Protein AF-A0A838RE62-F1 (afdb_monomer)

Mean predicted aligned error: 5.09 Å

Foldseek 3Di:
DPDDDPLLVVLCVQLVPDPDPVSNVVSVVSSVVVCVVVCPDDDDDQDDDDDDDDPQWDDQDDDSPDPDSCPPVVRIDGHDD

Structure (mmCIF, N/CA/C/O backbone):
data_AF-A0A838RE62-F1
#
_entry.id   AF-A0A838RE62-F1
#
loop_
_atom_site.group_PDB
_atom_site.id
_atom_site.type_symbol
_atom_site.label_atom_id
_atom_site.label_alt_id
_atom_site.label_comp_id
_atom_site.label_asym_id
_atom_site.label_entity_id
_atom_site.label_seq_id
_atom_site.pdbx_PDB_ins_code
_atom_site.Cartn_x
_atom_site.Cartn_y
_atom_site.Cartn_z
_atom_site.occupancy
_atom_site.B_iso_or_equiv
_atom_site.auth_seq_id
_atom_site.auth_comp_id
_atom_site.auth_asym_id
_atom_site.auth_atom_id
_atom_site.pdbx_PDB_model_num
ATOM 1 N N . THR A 1 1 ? 20.458 -3.768 -1.737 1.00 66.94 1 THR A N 1
ATOM 2 C CA . THR A 1 1 ? 21.129 -4.263 -2.953 1.00 66.94 1 THR A CA 1
ATOM 3 C C . THR A 1 1 ? 21.785 -3.175 -3.793 1.00 66.94 1 THR A C 1
ATOM 5 O O . THR A 1 1 ? 22.444 -3.533 -4.752 1.00 66.94 1 THR A O 1
ATOM 8 N N . GLY A 1 2 ? 21.719 -1.880 -3.429 1.00 88.88 2 GLY A N 1
ATOM 9 C CA . GLY A 1 2 ? 22.405 -0.819 -4.196 1.00 88.88 2 GLY A CA 1
ATOM 10 C C . GLY A 1 2 ? 21.931 -0.704 -5.651 1.00 88.88 2 GLY A C 1
ATOM 11 O O . GLY A 1 2 ? 22.656 -0.188 -6.490 1.00 88.88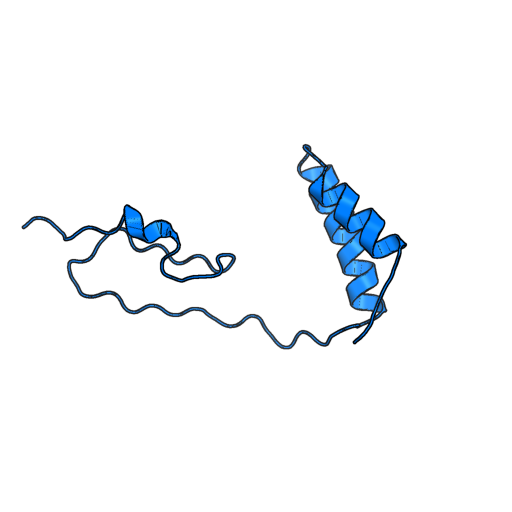 2 GLY A O 1
ATOM 12 N N . TRP A 1 3 ? 20.748 -1.249 -5.931 1.00 93.94 3 TRP A N 1
ATOM 13 C CA . TRP A 1 3 ? 20.169 -1.393 -7.255 1.00 93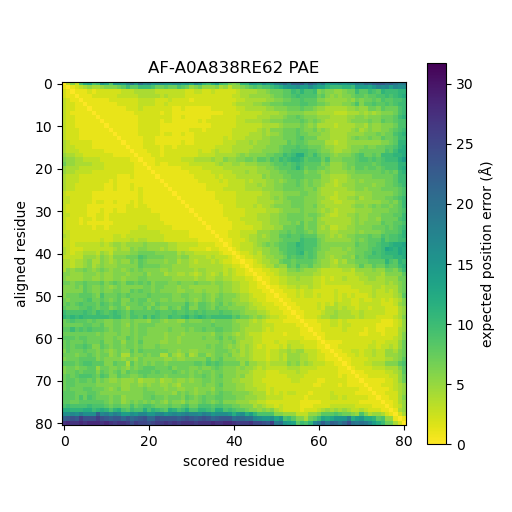.94 3 TRP A CA 1
ATOM 14 C C . TRP A 1 3 ? 19.585 -0.065 -7.743 1.00 93.94 3 TRP A C 1
ATOM 16 O O . TRP A 1 3 ? 19.009 0.676 -6.946 1.00 93.94 3 TRP A O 1
ATOM 26 N N . ALA A 1 4 ? 19.749 0.220 -9.033 1.00 94.69 4 ALA A N 1
ATOM 27 C CA . ALA A 1 4 ? 19.232 1.404 -9.705 1.00 94.69 4 ALA A CA 1
ATOM 28 C C . ALA A 1 4 ? 18.909 1.047 -11.161 1.00 94.69 4 ALA A C 1
ATOM 30 O O . ALA A 1 4 ? 19.761 0.485 -11.852 1.00 94.69 4 ALA A O 1
ATOM 31 N N . ASN A 1 5 ? 17.704 1.385 -11.621 1.00 96.56 5 ASN A N 1
ATOM 32 C CA . ASN A 1 5 ? 17.252 1.122 -12.982 1.00 96.56 5 ASN A CA 1
ATOM 33 C C . ASN A 1 5 ? 16.362 2.284 -13.457 1.00 96.56 5 ASN A C 1
ATOM 35 O O . ASN A 1 5 ? 15.274 2.513 -12.934 1.00 96.56 5 ASN A O 1
ATOM 39 N N . THR A 1 6 ? 16.829 3.018 -14.469 1.00 97.38 6 THR A N 1
ATOM 40 C CA . THR A 1 6 ? 16.147 4.221 -14.970 1.00 97.38 6 THR A CA 1
ATOM 41 C C . THR A 1 6 ? 14.800 3.920 -15.633 1.00 97.38 6 THR A C 1
ATOM 43 O O . THR A 1 6 ? 13.891 4.748 -15.568 1.00 97.38 6 THR A O 1
ATOM 46 N N . GLU A 1 7 ? 14.642 2.755 -16.260 1.00 97.19 7 GLU A N 1
ATOM 47 C CA . GLU A 1 7 ? 13.383 2.351 -16.898 1.00 97.19 7 GLU A CA 1
ATOM 48 C C . GLU A 1 7 ? 12.326 2.017 -15.841 1.00 97.19 7 GLU A C 1
ATOM 50 O O . GLU A 1 7 ? 11.194 2.497 -15.928 1.00 97.19 7 GLU A O 1
ATOM 55 N N . PHE A 1 8 ? 12.724 1.299 -14.786 1.00 96.81 8 PHE A N 1
ATOM 56 C CA . PHE A 1 8 ? 11.881 1.053 -13.617 1.00 96.81 8 PHE A CA 1
ATOM 57 C C . PHE A 1 8 ? 11.442 2.360 -12.952 1.00 96.81 8 PHE A C 1
ATOM 59 O O . PHE A 1 8 ? 10.251 2.551 -12.692 1.00 96.81 8 PHE A O 1
ATOM 66 N N . ASP A 1 9 ? 12.386 3.277 -12.715 1.00 97.38 9 ASP A N 1
ATOM 67 C CA . ASP A 1 9 ? 12.099 4.576 -12.102 1.00 97.38 9 ASP A CA 1
ATOM 68 C C . ASP A 1 9 ? 11.129 5.394 -12.968 1.00 97.38 9 ASP A C 1
ATOM 70 O O . ASP A 1 9 ? 10.209 6.032 -12.454 1.00 97.38 9 ASP A O 1
ATOM 74 N N . THR A 1 10 ? 11.298 5.360 -14.293 1.00 98.19 10 THR A N 1
ATOM 75 C CA . THR A 1 10 ? 10.415 6.061 -15.238 1.00 98.19 10 THR A CA 1
ATOM 76 C C . THR A 1 10 ? 8.996 5.494 -15.195 1.00 98.19 10 THR A C 1
ATOM 78 O O . THR A 1 10 ? 8.046 6.265 -15.051 1.00 98.19 10 THR A O 1
ATOM 81 N N . ALA A 1 11 ? 8.841 4.167 -15.250 1.00 97.62 11 ALA A N 1
ATOM 82 C CA . ALA A 1 11 ? 7.537 3.505 -15.180 1.00 97.62 11 ALA A CA 1
ATOM 83 C C . ALA A 1 11 ? 6.835 3.752 -13.831 1.00 97.62 11 ALA A C 1
ATOM 85 O O . ALA A 1 11 ? 5.650 4.085 -13.796 1.00 97.62 11 ALA A O 1
ATOM 86 N N . CYS A 1 12 ? 7.571 3.680 -12.716 1.00 96.88 12 CYS A N 1
ATOM 87 C CA . CYS A 1 12 ? 7.030 3.993 -11.391 1.00 96.88 12 CYS A CA 1
ATOM 88 C C . CYS A 1 12 ? 6.539 5.441 -11.299 1.00 96.88 12 CYS A C 1
ATOM 90 O O . CYS A 1 12 ? 5.431 5.690 -10.825 1.00 96.88 12 CYS A O 1
ATOM 92 N N . ASN A 1 13 ? 7.339 6.400 -11.771 1.00 97.81 13 ASN A N 1
ATOM 93 C CA . ASN A 1 13 ? 6.953 7.809 -11.749 1.00 97.81 13 ASN A CA 1
ATOM 94 C C . ASN A 1 13 ? 5.738 8.082 -12.645 1.00 97.81 13 ASN A C 1
ATOM 96 O O . ASN A 1 13 ? 4.850 8.830 -12.239 1.00 97.81 13 ASN A O 1
ATOM 100 N N . ALA A 1 14 ? 5.657 7.446 -13.818 1.00 97.44 14 ALA A N 1
ATOM 101 C CA . ALA A 1 14 ? 4.492 7.541 -14.692 1.00 97.44 14 ALA A CA 1
ATOM 102 C C . ALA A 1 14 ? 3.223 7.005 -14.008 1.00 97.44 14 ALA A C 1
ATOM 104 O O . ALA A 1 14 ? 2.193 7.675 -14.030 1.00 97.44 14 ALA A O 1
ATOM 105 N N . ALA A 1 15 ? 3.308 5.859 -13.322 1.00 97.12 15 ALA A N 1
ATOM 106 C CA . ALA A 1 15 ?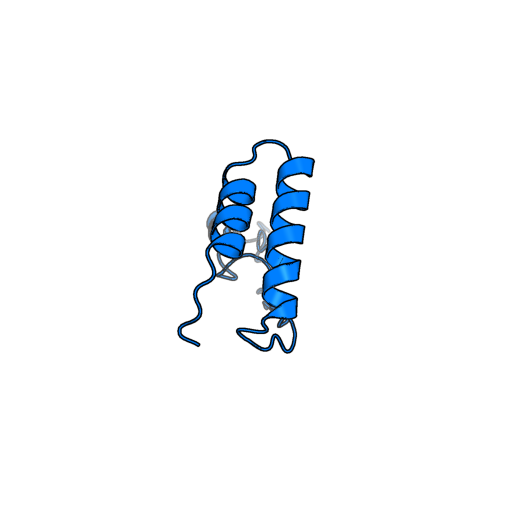 2.188 5.305 -12.559 1.00 97.12 15 ALA A CA 1
ATOM 107 C C . ALA A 1 15 ? 1.731 6.236 -11.422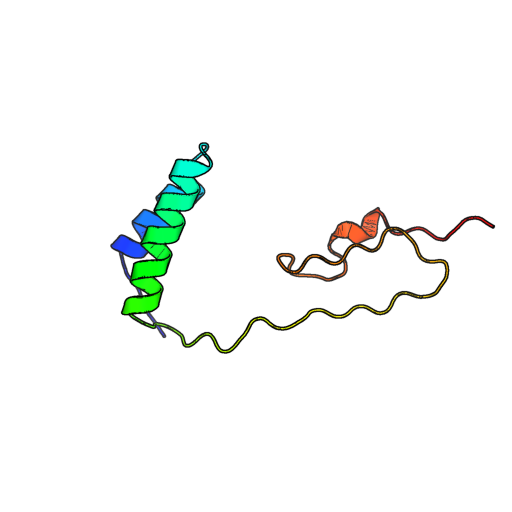 1.00 97.12 15 ALA A C 1
ATOM 109 O O . ALA A 1 15 ? 0.535 6.431 -11.218 1.00 97.12 15 ALA A O 1
ATOM 110 N N . LEU A 1 16 ? 2.672 6.844 -10.693 1.00 96.88 16 LEU A N 1
ATOM 111 C CA . LEU A 1 1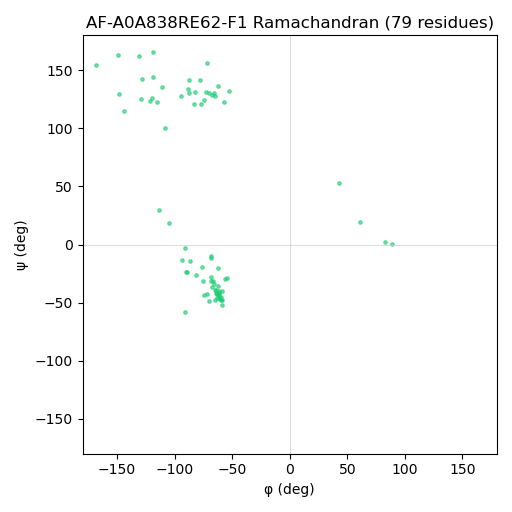6 ? 2.367 7.764 -9.590 1.00 96.88 16 LEU A CA 1
ATOM 112 C C . LEU A 1 16 ? 1.728 9.080 -10.057 1.00 96.88 16 LEU A C 1
ATOM 114 O O . LEU A 1 16 ? 0.996 9.703 -9.290 1.00 96.88 16 LEU A O 1
ATOM 118 N N . GLN A 1 17 ? 2.014 9.510 -11.287 1.00 97.25 17 GLN A N 1
ATOM 119 C CA . GLN A 1 17 ? 1.475 10.740 -11.874 1.00 97.25 17 GLN A CA 1
ATOM 120 C C . GLN A 1 17 ? 0.197 10.517 -12.694 1.00 97.25 17 GLN A C 1
ATOM 122 O O . GLN A 1 17 ? -0.486 11.487 -13.029 1.00 97.25 17 GLN A O 1
ATOM 127 N N . ALA A 1 18 ? -0.133 9.269 -13.028 1.00 97.31 18 ALA A N 1
ATOM 128 C CA . ALA A 1 18 ? -1.339 8.935 -13.769 1.00 97.31 18 ALA A CA 1
ATOM 129 C C . ALA A 1 18 ? -2.596 9.202 -12.924 1.00 97.31 18 ALA A C 1
ATOM 131 O O . ALA A 1 18 ? -2.718 8.741 -11.790 1.00 97.31 18 ALA A O 1
ATOM 132 N N . LEU A 1 19 ? -3.537 9.952 -13.505 1.00 96.62 19 LEU A N 1
ATOM 133 C CA . LEU A 1 19 ? -4.868 10.183 -12.930 1.00 96.62 19 LEU A CA 1
ATOM 134 C C . LEU A 1 19 ? -5.889 9.134 -13.377 1.00 96.62 19 LEU A C 1
ATOM 136 O O . LEU A 1 19 ? -6.905 8.955 -12.716 1.00 96.62 19 LEU A O 1
ATOM 140 N N . ASP A 1 20 ? -5.630 8.498 -14.517 1.00 97.88 20 ASP A N 1
ATOM 141 C CA . ASP A 1 20 ? -6.448 7.418 -15.047 1.00 97.88 20 ASP A CA 1
ATOM 142 C C . ASP A 1 20 ? -5.985 6.077 -14.465 1.00 97.88 20 ASP A C 1
ATOM 144 O O . ASP A 1 20 ? -4.787 5.772 -14.461 1.00 97.88 20 ASP A O 1
ATOM 148 N N . ASP A 1 21 ? -6.934 5.292 -13.957 1.00 96.50 21 ASP A N 1
ATOM 149 C CA . ASP A 1 21 ? -6.646 4.043 -13.250 1.00 96.50 21 ASP A CA 1
ATOM 150 C C . ASP A 1 21 ? -6.088 2.953 -14.178 1.00 96.50 21 ASP A C 1
ATOM 152 O O . ASP A 1 21 ? -5.259 2.151 -13.740 1.00 96.50 21 ASP A O 1
ATOM 156 N N . GLU A 1 22 ? -6.491 2.928 -15.452 1.00 97.56 22 GLU A N 1
ATOM 157 C CA . GLU A 1 22 ? -5.992 1.960 -16.434 1.00 97.56 22 GLU A CA 1
ATOM 158 C C . GLU A 1 22 ? -4.533 2.273 -16.771 1.00 97.56 22 GLU A C 1
ATOM 160 O O . GLU A 1 22 ? -3.661 1.416 -16.609 1.00 97.56 22 GLU A O 1
ATOM 165 N N . VAL A 1 23 ? -4.230 3.539 -17.078 1.00 96.75 23 VAL A N 1
ATOM 166 C CA . VAL A 1 23 ? -2.851 4.002 -17.314 1.00 96.75 23 VAL A CA 1
ATOM 167 C C . VAL A 1 23 ? -1.967 3.761 -16.088 1.00 96.75 23 VAL A C 1
ATOM 169 O O . VAL A 1 23 ? -0.806 3.358 -16.211 1.00 96.75 23 VAL A O 1
ATOM 172 N N . LYS A 1 24 ? -2.493 3.983 -14.880 1.00 97.62 24 LYS A N 1
ATOM 173 C CA . LYS A 1 24 ? -1.770 3.713 -13.634 1.00 97.62 24 LYS A CA 1
ATOM 174 C C . LYS A 1 24 ? -1.455 2.226 -13.470 1.00 97.62 24 LYS A C 1
ATOM 176 O O . LYS A 1 24 ? -0.321 1.878 -13.130 1.00 97.62 24 LYS A O 1
ATOM 181 N N . ALA A 1 25 ? -2.435 1.356 -13.709 1.00 97.75 25 ALA A N 1
ATOM 182 C CA . ALA A 1 25 ? -2.270 -0.089 -13.604 1.00 97.75 25 ALA A CA 1
ATOM 183 C C . ALA A 1 25 ? -1.253 -0.624 -14.624 1.00 97.75 25 ALA A C 1
ATOM 185 O O . ALA A 1 25 ? -0.383 -1.415 -14.255 1.00 97.75 25 ALA A O 1
ATOM 186 N N . GLU A 1 26 ? -1.303 -0.148 -15.870 1.00 97.94 26 GLU A N 1
ATOM 187 C CA . GLU A 1 26 ? -0.356 -0.522 -16.926 1.00 97.94 26 GLU A CA 1
ATOM 188 C C . GLU A 1 26 ? 1.089 -0.164 -16.559 1.00 97.94 26 GLU A C 1
ATOM 190 O O . GLU A 1 26 ? 1.986 -1.007 -16.639 1.00 97.94 26 GLU A O 1
ATOM 195 N N . ASN A 1 27 ? 1.323 1.063 -16.085 1.00 98.00 27 ASN A N 1
ATOM 196 C CA . ASN A 1 27 ? 2.665 1.504 -15.701 1.00 98.00 27 ASN A CA 1
ATOM 197 C C . ASN A 1 27 ? 3.190 0.765 -14.455 1.00 98.00 27 ASN A C 1
ATOM 199 O O . ASN A 1 27 ? 4.372 0.417 -14.398 1.00 98.00 27 ASN A O 1
ATOM 203 N N . HIS A 1 28 ? 2.325 0.451 -13.481 1.00 97.69 28 HIS A N 1
ATOM 204 C CA . HIS A 1 28 ? 2.707 -0.409 -12.356 1.00 97.69 28 HIS A CA 1
ATOM 205 C C . HIS A 1 28 ? 3.058 -1.834 -12.803 1.00 97.69 28 HIS A C 1
ATOM 207 O O . HIS A 1 28 ? 4.020 -2.407 -12.287 1.00 97.69 28 HIS A O 1
ATOM 213 N N . ALA A 1 29 ? 2.325 -2.403 -13.765 1.00 97.69 29 ALA A N 1
ATOM 214 C CA . ALA A 1 29 ? 2.629 -3.721 -14.318 1.00 97.69 29 ALA A CA 1
ATOM 215 C C . ALA A 1 29 ? 3.981 -3.732 -15.051 1.00 97.69 29 ALA A C 1
ATOM 217 O O . ALA A 1 29 ? 4.771 -4.655 -14.852 1.00 97.69 29 ALA A O 1
ATOM 218 N N . ALA A 1 30 ? 4.284 -2.683 -15.824 1.00 97.62 30 ALA A N 1
ATOM 219 C CA . ALA A 1 30 ? 5.574 -2.525 -16.497 1.00 97.62 30 ALA A CA 1
ATOM 220 C C . ALA A 1 30 ? 6.744 -2.450 -15.499 1.00 97.62 30 ALA A C 1
ATOM 222 O O . ALA A 1 30 ? 7.734 -3.166 -15.647 1.00 97.62 30 ALA A O 1
ATOM 223 N N . ALA A 1 31 ? 6.610 -1.655 -14.433 1.00 97.31 31 ALA A N 1
ATOM 224 C CA . ALA A 1 31 ? 7.614 -1.600 -13.371 1.00 97.31 31 ALA A CA 1
ATOM 225 C C . ALA A 1 31 ? 7.788 -2.962 -12.667 1.00 97.31 31 ALA A C 1
ATOM 227 O O . ALA A 1 31 ? 8.910 -3.392 -12.396 1.00 97.31 31 ALA A O 1
ATOM 228 N N . MET A 1 32 ? 6.686 -3.673 -12.400 1.00 95.44 32 MET A N 1
ATOM 229 C CA . MET A 1 32 ? 6.727 -4.986 -11.749 1.00 95.44 32 MET A CA 1
ATOM 230 C C . MET A 1 32 ? 7.406 -6.054 -12.618 1.00 95.44 32 MET A C 1
ATOM 232 O O . MET A 1 32 ? 8.093 -6.922 -12.075 1.00 95.44 32 MET A O 1
ATOM 236 N N . ALA A 1 33 ? 7.255 -5.983 -13.945 1.00 96.56 33 ALA A N 1
ATOM 237 C CA . ALA A 1 33 ? 7.958 -6.865 -14.875 1.00 96.56 33 ALA A CA 1
ATOM 238 C C . ALA A 1 33 ? 9.481 -6.720 -14.717 1.00 96.56 33 ALA A C 1
ATOM 240 O O . ALA A 1 33 ? 10.152 -7.704 -14.414 1.00 96.56 33 ALA A O 1
ATOM 241 N N . ILE A 1 34 ? 9.999 -5.486 -14.767 1.00 96.38 34 ILE A N 1
ATOM 242 C CA . ILE A 1 34 ? 11.435 -5.198 -14.594 1.00 96.38 34 ILE A CA 1
ATOM 243 C C . ILE A 1 34 ? 11.936 -5.679 -13.223 1.00 96.38 34 ILE A C 1
ATOM 245 O O . ILE A 1 34 ? 12.965 -6.346 -13.122 1.00 96.38 34 ILE A O 1
ATOM 249 N N . PHE A 1 35 ? 11.190 -5.397 -12.150 1.00 94.44 35 PHE A N 1
ATOM 250 C CA . PHE A 1 35 ? 11.571 -5.815 -10.796 1.00 94.44 35 PHE A CA 1
ATOM 251 C C . PHE A 1 35 ? 11.631 -7.342 -10.646 1.00 94.44 35 PHE A C 1
ATOM 253 O O . PHE A 1 35 ? 12.485 -7.871 -9.932 1.00 94.44 35 PHE A O 1
ATOM 260 N N . THR A 1 36 ? 10.727 -8.055 -11.321 1.00 93.31 36 THR A N 1
ATOM 261 C CA . THR A 1 36 ? 10.672 -9.522 -11.301 1.00 93.31 36 THR A CA 1
ATOM 262 C C . THR A 1 36 ? 11.775 -10.143 -12.156 1.00 93.31 36 THR A C 1
ATOM 264 O O . THR A 1 36 ? 12.260 -11.218 -11.817 1.00 93.31 36 THR A O 1
ATOM 267 N N . GLU A 1 37 ? 12.195 -9.480 -13.232 1.00 94.50 37 GLU A N 1
ATOM 268 C CA . GLU A 1 37 ? 13.293 -9.934 -14.091 1.00 94.50 37 GLU A CA 1
ATOM 269 C C . GLU A 1 37 ? 14.666 -9.727 -13.437 1.00 94.50 37 GLU A C 1
ATOM 271 O O . GLU A 1 37 ? 15.503 -10.629 -13.459 1.00 94.50 37 GLU A O 1
ATOM 276 N N . GLU A 1 38 ? 14.897 -8.571 -12.809 1.00 94.44 38 GLU A N 1
ATOM 277 C CA . GLU A 1 38 ? 16.202 -8.233 -12.225 1.00 94.44 38 GLU A CA 1
ATOM 278 C C . GLU A 1 38 ? 16.387 -8.737 -10.783 1.00 94.44 38 GLU A C 1
ATOM 280 O O . GLU A 1 38 ? 17.514 -8.771 -10.285 1.00 94.44 38 GLU A O 1
ATOM 285 N N . LEU A 1 39 ? 15.300 -9.144 -10.111 1.00 92.19 39 LEU A N 1
ATOM 286 C CA . LEU A 1 39 ? 15.282 -9.704 -8.750 1.00 92.19 39 LEU A CA 1
ATOM 287 C C . LEU A 1 39 ? 16.195 -8.958 -7.754 1.00 92.19 39 LEU A C 1
ATOM 289 O O . LEU A 1 39 ? 17.004 -9.577 -7.051 1.00 92.19 39 LEU A O 1
ATOM 293 N N . PRO A 1 40 ? 16.064 -7.625 -7.611 1.00 93.75 40 PRO A N 1
ATOM 294 C CA . PRO A 1 40 ? 16.908 -6.854 -6.701 1.00 93.75 40 PRO A CA 1
ATOM 295 C C . PRO A 1 40 ? 16.621 -7.165 -5.225 1.00 93.75 40 PRO A C 1
ATOM 297 O O . PRO A 1 40 ? 17.366 -6.742 -4.342 1.00 93.75 40 PRO A O 1
ATOM 300 N N . SER A 1 41 ? 15.535 -7.877 -4.936 1.00 91.44 41 SER A N 1
ATOM 301 C CA . SER A 1 41 ? 15.258 -8.537 -3.665 1.00 91.44 41 SER A CA 1
ATOM 302 C C . SER A 1 41 ? 14.420 -9.785 -3.933 1.00 91.44 41 SER A C 1
ATOM 304 O O . SER A 1 41 ? 13.837 -9.912 -5.007 1.00 91.44 41 SER A O 1
ATOM 306 N N . ILE A 1 42 ? 14.358 -10.703 -2.967 1.00 89.44 42 ILE A N 1
ATOM 307 C CA . ILE A 1 42 ? 13.559 -11.929 -3.074 1.00 89.44 42 ILE A CA 1
ATOM 308 C C . ILE A 1 42 ? 12.359 -11.800 -2.128 1.00 89.44 42 ILE A C 1
ATOM 310 O O . ILE A 1 42 ? 12.521 -11.997 -0.917 1.00 89.44 42 ILE A O 1
ATOM 314 N N . PRO A 1 43 ? 11.159 -11.456 -2.635 1.00 86.50 43 PRO A N 1
ATOM 315 C CA . PRO A 1 43 ? 9.942 -11.496 -1.839 1.00 86.50 43 PRO A CA 1
ATOM 316 C C . PRO A 1 43 ? 9.644 -12.946 -1.446 1.00 86.50 43 PRO A C 1
ATOM 318 O O . PRO A 1 43 ? 9.609 -13.827 -2.299 1.00 86.50 43 PRO A O 1
ATOM 321 N N . LEU A 1 44 ? 9.435 -13.206 -0.153 1.00 90.62 44 LEU A N 1
ATOM 322 C CA . LEU A 1 44 ? 9.101 -14.551 0.331 1.00 90.62 44 LEU A CA 1
ATOM 323 C C . LEU A 1 44 ? 7.585 -14.764 0.370 1.00 90.62 44 LEU A C 1
ATOM 325 O O . LEU A 1 44 ? 7.064 -15.689 -0.240 1.00 90.62 44 LEU A O 1
ATOM 329 N N . PHE A 1 45 ? 6.886 -13.912 1.120 1.00 90.62 45 PHE A N 1
ATOM 330 C CA . PHE A 1 45 ? 5.433 -13.920 1.276 1.00 90.62 45 PHE A CA 1
ATOM 331 C C . PHE A 1 45 ? 4.974 -12.628 1.962 1.00 90.62 45 PHE A C 1
ATOM 333 O O . PHE A 1 45 ? 5.724 -12.019 2.731 1.00 90.62 45 PHE A O 1
ATOM 340 N N . ALA A 1 46 ? 3.722 -12.236 1.725 1.00 89.44 46 ALA A N 1
ATOM 341 C CA . ALA A 1 46 ? 3.070 -11.185 2.497 1.00 89.44 46 ALA A CA 1
ATOM 342 C C . ALA A 1 46 ? 2.734 -11.706 3.903 1.00 89.44 46 ALA A C 1
ATOM 344 O O . ALA A 1 46 ? 2.183 -12.798 4.059 1.00 89.44 46 ALA A O 1
ATOM 345 N N . ARG A 1 47 ? 3.078 -10.942 4.942 1.00 89.81 47 ARG A N 1
ATOM 346 C CA . ARG A 1 47 ? 2.776 -11.319 6.329 1.00 89.81 47 ARG A CA 1
ATOM 347 C C . ARG A 1 47 ? 1.345 -10.925 6.670 1.00 89.81 47 ARG A C 1
ATOM 349 O O . ARG A 1 47 ? 0.958 -9.781 6.453 1.00 89.81 47 ARG A O 1
ATOM 356 N N . ALA A 1 48 ? 0.590 -11.854 7.247 1.00 90.25 48 ALA A N 1
ATOM 357 C CA . ALA A 1 48 ? -0.716 -11.536 7.802 1.00 90.25 48 ALA A CA 1
ATOM 358 C C . ALA A 1 48 ? -0.553 -10.585 8.994 1.00 90.25 48 ALA A C 1
ATOM 360 O O . ALA A 1 48 ? 0.236 -10.853 9.905 1.00 90.25 48 ALA A O 1
ATOM 361 N N . LYS A 1 49 ? -1.316 -9.493 8.993 1.00 92.00 49 LYS A N 1
ATOM 362 C CA . LYS A 1 49 ? -1.459 -8.628 10.159 1.00 92.00 49 LYS A CA 1
ATOM 363 C C . LYS A 1 49 ? -2.597 -9.139 11.028 1.00 92.00 49 LYS A C 1
ATOM 365 O O . LYS A 1 49 ? -3.668 -9.459 10.519 1.00 92.00 49 LYS A O 1
ATOM 370 N N . VAL A 1 50 ? -2.362 -9.214 12.332 1.00 91.94 50 VAL A N 1
ATOM 371 C CA . VAL A 1 50 ? -3.340 -9.711 13.303 1.00 91.94 50 VAL A CA 1
ATOM 372 C C . VAL A 1 50 ? -3.463 -8.690 14.422 1.00 91.94 50 VAL A C 1
ATOM 374 O O . VAL A 1 50 ? -2.465 -8.354 15.054 1.00 91.94 50 VAL A O 1
ATOM 377 N N . ALA A 1 51 ? -4.685 -8.235 14.682 1.00 91.81 51 ALA A N 1
ATOM 378 C CA . ALA A 1 51 ? -5.006 -7.392 15.825 1.00 91.81 51 ALA A CA 1
ATOM 379 C C . ALA A 1 51 ? -6.026 -8.092 16.724 1.00 91.81 51 ALA A C 1
ATOM 381 O O . ALA A 1 51 ? -6.919 -8.796 16.251 1.00 91.81 51 ALA A O 1
ATOM 382 N N . VAL A 1 52 ? -5.886 -7.885 18.032 1.00 93.19 52 VAL A N 1
ATOM 383 C CA . VAL A 1 52 ? -6.841 -8.347 19.041 1.00 93.19 52 VAL A CA 1
ATOM 384 C C . VAL A 1 52 ? -7.451 -7.118 19.690 1.00 93.19 52 VAL A C 1
ATOM 386 O O . VAL A 1 52 ? -6.737 -6.279 20.234 1.00 93.19 52 VAL A O 1
ATOM 389 N N . VAL A 1 53 ? -8.775 -7.024 19.629 1.00 93.25 53 VAL A N 1
ATOM 390 C CA . VAL A 1 53 ? -9.533 -5.878 20.127 1.00 93.25 53 VAL A CA 1
ATOM 391 C C . VAL A 1 53 ? -10.324 -6.306 21.357 1.00 93.25 53 VAL A C 1
ATOM 393 O O . VAL A 1 53 ? -10.922 -7.384 21.386 1.00 93.25 53 VAL A O 1
ATOM 396 N N . ARG A 1 54 ? -10.302 -5.476 22.406 1.00 93.94 54 ARG A N 1
ATOM 397 C CA . ARG A 1 54 ? -11.087 -5.721 23.620 1.00 93.94 54 ARG A CA 1
ATOM 398 C C . ARG A 1 54 ? -12.584 -5.708 23.262 1.00 93.94 54 ARG A C 1
ATOM 400 O O . ARG A 1 54 ? -13.012 -4.778 22.583 1.00 93.94 54 ARG A O 1
ATOM 407 N N . PRO A 1 55 ? -13.399 -6.652 23.770 1.00 93.44 55 PRO A N 1
ATOM 408 C CA . PRO A 1 55 ? -14.851 -6.575 23.624 1.00 93.44 55 PRO A CA 1
ATOM 409 C C . PRO A 1 55 ? -15.397 -5.221 24.102 1.00 93.44 55 PRO A C 1
ATOM 411 O O . PRO A 1 55 ? -15.032 -4.756 25.185 1.00 93.44 55 PRO A O 1
ATOM 414 N N . GLY A 1 56 ? -16.248 -4.596 23.286 1.00 93.38 56 GLY A N 1
ATOM 415 C CA . GLY A 1 56 ? -16.791 -3.257 23.531 1.00 93.38 56 GLY A CA 1
ATOM 416 C C . GLY A 1 56 ? -15.946 -2.107 22.973 1.00 93.38 56 GLY A C 1
ATOM 417 O O . GLY A 1 56 ? -16.331 -0.961 23.159 1.00 93.38 56 GLY A O 1
ATOM 418 N N . VAL A 1 57 ? -14.818 -2.378 22.308 1.00 93.62 57 VAL A N 1
ATOM 419 C CA . VAL A 1 57 ? -14.128 -1.389 21.465 1.00 93.62 57 VAL A CA 1
ATOM 420 C C . VAL A 1 57 ? -14.594 -1.567 20.021 1.00 93.62 57 VAL A C 1
ATOM 422 O O . VAL A 1 57 ? -14.535 -2.670 19.478 1.00 93.62 57 VAL A O 1
ATOM 425 N N . GLU A 1 58 ? -15.041 -0.478 19.408 1.00 94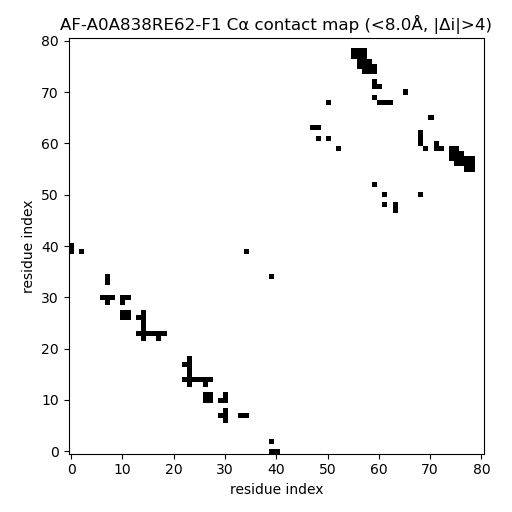.62 58 GLU A N 1
ATOM 426 C CA . GLU A 1 58 ? -15.571 -0.420 18.045 1.00 94.62 58 GLU A CA 1
ATOM 427 C C . GLU A 1 58 ? -14.724 0.510 17.163 1.00 94.62 58 GLU A C 1
ATOM 429 O O . GLU A 1 58 ? -13.897 1.275 17.660 1.00 94.62 58 GLU A O 1
ATOM 434 N N . GLY A 1 59 ? -14.917 0.435 15.842 1.00 93.69 59 GLY A N 1
ATOM 435 C CA . GLY A 1 59 ? -14.243 1.3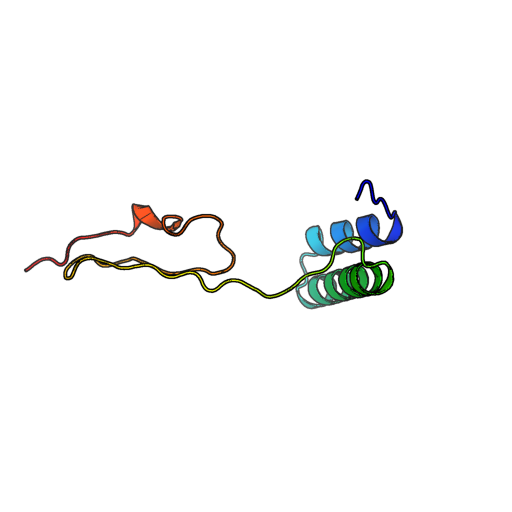11 14.873 1.00 93.69 59 GLY A CA 1
ATOM 436 C C . GLY A 1 59 ? -12.831 0.879 14.462 1.00 93.69 59 GLY A C 1
ATOM 437 O O . GLY A 1 59 ? -12.199 1.559 13.660 1.00 93.69 59 GLY A O 1
ATOM 438 N N . VAL A 1 60 ? -12.328 -0.258 14.952 1.00 94.06 60 VAL A N 1
ATOM 439 C CA . VAL A 1 60 ? -11.016 -0.794 14.550 1.00 94.06 60 VAL A CA 1
ATOM 440 C C . VAL A 1 60 ? -11.112 -1.463 13.178 1.00 94.06 60 VAL A C 1
ATOM 442 O O . VAL A 1 60 ? -11.860 -2.428 13.015 1.00 94.06 60 VAL A O 1
ATOM 445 N N . ILE A 1 61 ? -10.337 -0.977 12.201 1.00 94.69 61 ILE A N 1
ATOM 446 C CA . ILE A 1 61 ? -10.313 -1.505 10.830 1.00 94.69 61 ILE A CA 1
ATOM 447 C C . ILE A 1 61 ? -8.896 -1.965 10.493 1.00 94.69 61 ILE A C 1
ATOM 449 O O . ILE A 1 61 ? -7.944 -1.189 10.540 1.00 94.69 61 ILE A O 1
ATOM 453 N N . MET A 1 62 ? -8.762 -3.236 10.115 1.00 93.12 62 MET A N 1
ATOM 454 C CA . MET A 1 62 ? -7.491 -3.786 9.648 1.00 93.12 62 MET A CA 1
ATOM 455 C C . MET A 1 62 ? -7.281 -3.477 8.168 1.00 93.12 62 MET A C 1
ATOM 457 O O . MET A 1 62 ? -8.060 -3.933 7.334 1.00 93.12 62 MET A O 1
ATOM 461 N N . ASP A 1 63 ? -6.1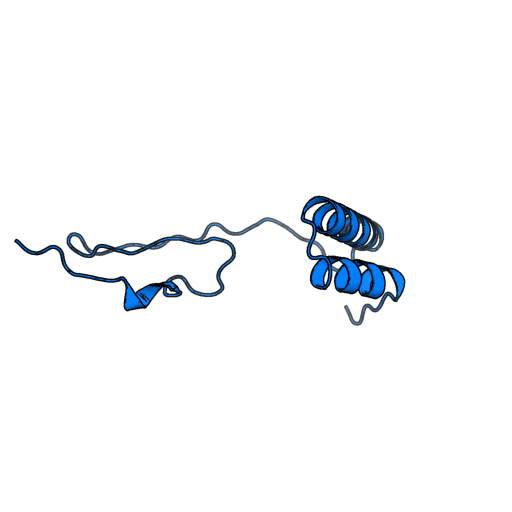88 -2.781 7.857 1.00 92.44 63 ASP A N 1
ATOM 462 C CA . ASP A 1 63 ? -5.714 -2.555 6.491 1.00 92.44 63 ASP A CA 1
ATOM 463 C C . ASP A 1 63 ? -4.304 -3.154 6.318 1.00 92.44 63 ASP A C 1
ATOM 465 O O . ASP A 1 63 ? -3.381 -2.906 7.103 1.00 92.44 63 ASP A O 1
ATOM 469 N N . ALA A 1 64 ? -4.151 -4.015 5.308 1.00 89.44 64 ALA A N 1
ATOM 470 C CA . ALA A 1 64 ? -2.895 -4.701 5.010 1.00 89.44 64 ALA A CA 1
ATOM 471 C C . ALA A 1 64 ? -1.860 -3.797 4.314 1.00 89.44 64 ALA A C 1
ATOM 473 O O . ALA A 1 64 ? -0.673 -4.125 4.321 1.00 89.44 64 ALA A O 1
ATOM 474 N N . THR A 1 65 ? -2.308 -2.693 3.719 1.00 90.19 65 THR A N 1
ATOM 475 C CA . THR A 1 65 ? -1.499 -1.703 2.996 1.00 90.19 65 THR A CA 1
ATOM 476 C C . THR A 1 65 ? -0.978 -0.597 3.909 1.00 90.19 65 THR A C 1
ATOM 478 O O . THR A 1 65 ? 0.063 -0.008 3.626 1.00 90.19 65 THR A O 1
ATOM 481 N N . GLU A 1 66 ? -1.656 -0.361 5.032 1.00 93.25 66 GLU A N 1
ATOM 482 C CA . GLU A 1 66 ? -1.250 0.643 6.008 1.00 93.25 66 GLU A CA 1
ATOM 483 C C . GLU A 1 66 ? -0.003 0.234 6.788 1.00 93.25 66 GLU A C 1
ATOM 485 O O . GLU A 1 66 ? 0.295 -0.947 6.957 1.00 93.25 66 GLU A O 1
ATOM 490 N N . ASN A 1 67 ? 0.738 1.203 7.323 1.00 89.75 67 ASN A N 1
ATOM 491 C CA . ASN A 1 67 ? 1.951 0.905 8.098 1.00 89.75 67 ASN A CA 1
ATOM 492 C C . ASN A 1 67 ? 1.657 0.516 9.553 1.00 89.75 67 ASN A C 1
ATOM 494 O O . ASN A 1 67 ? 2.444 -0.208 10.160 1.00 89.75 67 ASN A O 1
ATOM 498 N N . SER A 1 68 ? 0.534 0.976 10.102 1.00 91.38 68 SER A N 1
ATOM 499 C CA . SER A 1 68 ? 0.160 0.805 11.507 1.00 91.38 68 SER A CA 1
ATOM 500 C C . SER A 1 68 ? -1.241 0.222 11.623 1.00 91.38 68 SER A C 1
ATOM 502 O O . SER A 1 68 ? -2.148 0.612 10.894 1.00 91.38 68 SER A O 1
ATOM 504 N N . GLU A 1 69 ? -1.449 -0.663 12.591 1.00 91.38 69 GLU A N 1
ATOM 505 C CA . GLU A 1 69 ? -2.772 -1.175 12.963 1.00 91.38 69 GLU A CA 1
ATOM 506 C C . GLU A 1 69 ? -3.657 -0.090 13.610 1.00 91.38 69 GLU A C 1
ATOM 508 O O . GLU A 1 69 ? -4.850 -0.300 13.802 1.00 91.38 69 GLU A O 1
ATOM 513 N N . LEU A 1 70 ? -3.077 1.070 13.942 1.00 93.88 70 LEU A N 1
ATOM 514 C CA . LEU A 1 70 ? -3.752 2.230 14.531 1.00 93.88 70 LEU A CA 1
ATOM 515 C C . LEU A 1 70 ? -3.970 3.370 13.521 1.00 93.88 70 LEU A C 1
ATOM 517 O O . LEU A 1 70 ? -4.149 4.513 13.934 1.00 93.88 70 LEU A O 1
ATOM 521 N N . TRP A 1 71 ? -3.904 3.097 12.213 1.00 94.94 71 TRP A N 1
ATOM 522 C CA . TRP A 1 71 ? -4.028 4.126 11.169 1.00 94.94 71 TRP A CA 1
ATOM 523 C C . TRP A 1 71 ? -5.332 4.938 11.264 1.00 94.94 71 TRP A C 1
ATOM 525 O O . TRP A 1 71 ? -5.323 6.113 10.919 1.00 94.94 71 TRP A O 1
ATOM 535 N N . ASN A 1 72 ? -6.411 4.327 11.770 1.00 95.62 72 ASN A N 1
ATOM 536 C CA . ASN A 1 72 ? -7.736 4.930 11.913 1.00 95.62 72 ASN A CA 1
ATOM 537 C C . ASN A 1 72 ? -8.167 5.121 13.380 1.00 95.62 72 ASN A C 1
ATOM 539 O O . ASN A 1 72 ? -9.358 5.029 13.699 1.00 95.62 72 ASN A O 1
ATOM 543 N N . VAL A 1 73 ? -7.203 5.330 14.286 1.00 94.62 73 VAL A N 1
ATOM 544 C CA . VAL A 1 73 ? -7.417 5.418 15.745 1.00 94.62 73 VAL A CA 1
ATOM 545 C C . VAL A 1 73 ? -8.457 6.463 16.157 1.00 94.62 73 VAL A C 1
ATOM 547 O O . VAL A 1 73 ? -9.134 6.299 17.167 1.00 9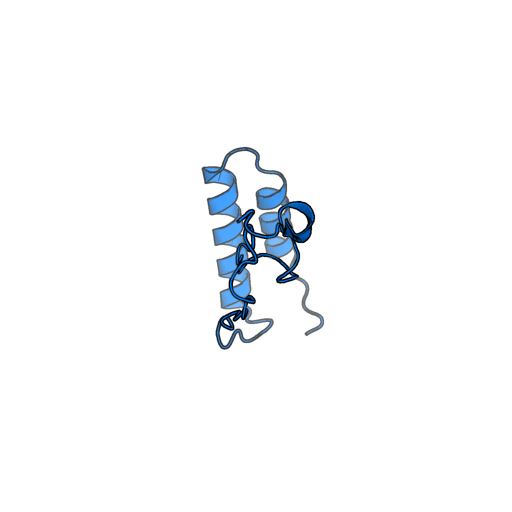4.62 73 VAL A O 1
ATOM 550 N N . GLU A 1 74 ? -8.630 7.522 15.373 1.00 95.38 74 GLU A N 1
ATOM 551 C CA . GLU A 1 74 ? -9.628 8.569 15.589 1.00 95.38 74 GLU A CA 1
ATOM 552 C C . GLU A 1 74 ? -11.075 8.061 15.533 1.00 95.38 74 GLU A C 1
ATOM 554 O O . GLU A 1 74 ? -11.966 8.705 16.082 1.00 95.38 74 GLU A O 1
ATOM 559 N N . ASN A 1 75 ? -11.306 6.898 14.919 1.00 95.56 75 ASN A N 1
ATOM 560 C CA . ASN A 1 75 ? -12.623 6.267 14.842 1.00 95.56 75 ASN A CA 1
ATOM 561 C C . ASN A 1 75 ? -12.883 5.297 15.999 1.00 95.56 75 ASN A C 1
ATOM 563 O O . ASN A 1 75 ? -13.961 4.706 16.071 1.00 95.56 75 ASN A O 1
ATOM 567 N N . PHE A 1 76 ? -11.907 5.090 16.887 1.00 95.06 76 PHE A N 1
ATOM 568 C CA . PHE A 1 76 ? -12.047 4.118 17.960 1.00 95.06 76 PHE A CA 1
ATOM 569 C C . PHE A 1 76 ? -12.990 4.666 19.020 1.00 95.06 76 PHE A C 1
ATOM 571 O O . PHE A 1 76 ? -12.765 5.731 19.595 1.00 95.06 76 PHE A O 1
ATOM 578 N N . THR A 1 77 ? -14.031 3.900 19.315 1.00 94.94 77 THR A N 1
ATOM 579 C CA . THR A 1 77 ? -15.002 4.241 20.351 1.00 94.94 77 THR A CA 1
ATOM 580 C C . THR A 1 77 ? -15.235 3.061 21.276 1.00 94.94 77 THR A C 1
ATOM 582 O O . THR A 1 77 ? -14.923 1.913 20.953 1.00 94.94 77 THR A O 1
ATOM 585 N N . PHE A 1 78 ? -15.790 3.351 22.446 1.00 94.81 78 PHE A N 1
ATOM 586 C CA . PHE A 1 78 ? -16.419 2.330 23.265 1.00 94.81 78 PHE A CA 1
ATOM 587 C C . PHE A 1 78 ? -17.879 2.191 22.845 1.00 94.81 78 PHE A C 1
ATOM 589 O O . PHE A 1 78 ? -18.538 3.196 22.567 1.00 94.81 78 PHE A O 1
ATOM 596 N N . ALA A 1 79 ? -18.374 0.959 22.822 1.00 88.06 79 ALA A N 1
ATOM 597 C CA . ALA A 1 79 ? -19.797 0.695 22.716 1.00 88.06 79 ALA A CA 1
ATOM 598 C C . ALA A 1 79 ? -20.501 1.398 23.888 1.00 88.06 79 ALA A C 1
ATOM 600 O O . ALA A 1 79 ? -20.142 1.192 25.051 1.00 88.06 79 ALA A O 1
ATOM 601 N N . THR A 1 80 ? -21.458 2.271 23.587 1.00 77.88 80 THR A N 1
ATOM 602 C CA . THR A 1 80 ? -22.378 2.801 24.597 1.00 77.88 80 THR A CA 1
ATOM 603 C C . THR A 1 80 ? -23.312 1.673 25.027 1.00 77.88 80 THR A C 1
ATOM 605 O O . THR A 1 80 ? -23.846 0.993 24.151 1.00 77.88 80 THR A O 1
ATOM 608 N N . GLU A 1 81 ? -23.466 1.465 26.340 1.00 56.69 81 GLU A N 1
ATOM 609 C CA . GLU A 1 81 ? -24.401 0.473 26.908 1.00 56.69 81 GLU A CA 1
ATOM 610 C C . GLU A 1 81 ? -25.833 0.616 26.373 1.00 56.69 81 GLU A C 1
ATOM 612 O O . GLU A 1 81 ? -26.294 1.769 26.187 1.00 56.69 81 GLU A O 1
#

Secondary structure (DSSP, 8-state):
-----HHHHHHHHHHHH--SHHHHHHHHHHHHHHHHHH-SS----PPPP-----TTEE-----SSSS-TTTTGGG-EEPP-

Nearest PDB structures (foldseek):
  3q1p-assembly1_B  TM=6.935E-01  e=8.578E+00  Bacillus cereus ATCC 14579
  6nci-assembly1_B  TM=5.605E-01  e=5.398E+00  Bacillus cereus ATCC 14579
  6nch-assembly1_B  TM=4.967E-01  e=6.583E+00  Bacillus cereus ATCC 14579

Radius of gyration: 18.89 Å; Cα contacts (8 Å, |Δi|>4): 60; chains: 1; bounding box: 47×25×44 Å

Solvent-accessible surface area (backbone atoms only — not comparable to full-atom values): 5288 Å² total; per-residue (Å²): 119,93,75,85,55,73,66,41,52,49,27,45,52,51,21,75,69,42,86,50,69,67,62,18,50,53,23,46,51,54,24,49,50,53,50,66,73,67,47,72,63,82,87,86,75,88,79,85,86,84,86,88,76,61,91,56,60,40,60,84,66,89,58,92,84,53,94,49,87,61,77,55,53,91,52,54,40,68,64,79,132

pLDDT: mean 93.39, std 6.09, range [56.69, 98.19]

Sequence (81 aa):
TGWANTEFDTACNAALQALDDEVKAENHAAAMAIFTEELPSIPLFARAKVAVVRPGVEGVIMDATENSELWNVENFTFATE